Protein AF-A0ABD3DZ85-F1 (afdb_monomer_lite)

InterPro domains:
  IPR044566 Polyamine transporter RMV1-like [PTHR45826] (19-96)

Structure (mmCIF, N/CA/C/O backbone):
data_AF-A0ABD3DZ85-F1
#
_entry.id   AF-A0ABD3DZ85-F1
#
loop_
_atom_site.group_PDB
_atom_site.id
_atom_site.type_symbol
_atom_site.label_atom_id
_atom_site.label_alt_id
_atom_site.label_comp_id
_atom_site.label_asym_id
_atom_site.label_entity_id
_atom_site.label_seq_id
_atom_site.pdbx_PDB_ins_code
_atom_site.Cartn_x
_atom_site.Cartn_y
_atom_site.Cartn_z
_atom_site.occupancy
_atom_site.B_iso_or_equiv
_atom_site.auth_seq_id
_atom_site.auth_comp_id
_atom_site.auth_asym_id
_atom_site.auth_atom_id
_atom_site.pdbx_PDB_model_num
ATOM 1 N N . MET A 1 1 ? -57.535 37.662 74.796 1.00 42.34 1 MET A N 1
ATOM 2 C CA . MET A 1 1 ? -58.144 36.762 73.796 1.00 42.34 1 MET A CA 1
ATOM 3 C C . MET A 1 1 ? -57.932 37.383 72.422 1.00 42.34 1 MET A C 1
ATOM 5 O O . MET A 1 1 ? -58.161 38.574 72.291 1.00 42.34 1 MET A O 1
ATOM 9 N N . ALA A 1 2 ? -57.374 36.579 71.512 1.00 37.69 2 ALA A N 1
ATOM 10 C CA . ALA A 1 2 ? -57.104 36.740 70.076 1.00 37.69 2 ALA A CA 1
ATOM 11 C C . ALA A 1 2 ? -57.145 38.139 69.417 1.00 37.69 2 ALA A C 1
ATOM 13 O O . ALA A 1 2 ? -58.204 38.720 69.203 1.00 37.69 2 ALA A O 1
ATOM 14 N N . THR A 1 3 ? -55.975 38.581 68.951 1.00 53.59 3 THR A N 1
ATOM 15 C CA . THR A 1 3 ? -55.819 39.414 67.754 1.00 53.59 3 THR A CA 1
ATOM 16 C C . THR A 1 3 ? -55.858 38.507 66.517 1.00 53.59 3 THR A C 1
ATOM 18 O O . THR A 1 3 ? -55.179 37.482 66.478 1.00 53.59 3 THR A O 1
ATOM 21 N N . GLN A 1 4 ? -56.628 38.862 65.490 1.00 44.53 4 GLN A N 1
ATOM 22 C CA . GLN A 1 4 ? -56.394 38.353 64.137 1.00 44.53 4 GLN A CA 1
ATOM 23 C C . GLN A 1 4 ? -56.843 39.414 63.128 1.00 44.53 4 GLN A C 1
ATOM 25 O O . GLN A 1 4 ? -58.032 39.653 62.940 1.00 44.53 4 GLN A O 1
ATOM 30 N N . SER A 1 5 ? -55.853 40.104 62.560 1.00 42.78 5 SER A N 1
ATOM 31 C CA . SER A 1 5 ? -55.988 41.032 61.440 1.00 42.78 5 SER A CA 1
ATOM 32 C C . SER A 1 5 ? -55.475 40.306 60.199 1.00 42.78 5 SER A C 1
ATOM 34 O O . SER A 1 5 ? -54.323 39.877 60.168 1.00 42.78 5 SER A O 1
ATOM 36 N N . THR A 1 6 ? -56.362 40.106 59.229 1.00 49.69 6 THR A N 1
ATOM 37 C CA . THR A 1 6 ? -56.131 39.405 57.961 1.00 49.69 6 THR A CA 1
ATOM 38 C C . THR A 1 6 ? -55.256 40.239 57.022 1.00 49.69 6 THR A C 1
ATOM 40 O O . THR A 1 6 ? -55.589 41.387 56.739 1.00 49.69 6 THR A O 1
ATOM 43 N N . ALA A 1 7 ? -54.186 39.644 56.487 1.00 52.22 7 ALA A N 1
ATOM 44 C CA . ALA A 1 7 ? -53.440 40.142 55.327 1.00 52.22 7 ALA A CA 1
ATOM 45 C C . ALA A 1 7 ? -53.555 39.124 54.164 1.00 52.22 7 ALA A C 1
ATOM 47 O O . ALA A 1 7 ? -53.615 37.923 54.446 1.00 52.22 7 ALA A O 1
ATOM 48 N N . PRO A 1 8 ? -53.618 39.550 52.885 1.00 65.00 8 PRO A N 1
ATOM 49 C CA . PRO A 1 8 ? -53.709 38.645 51.735 1.00 65.00 8 PRO A CA 1
ATOM 50 C C . PRO A 1 8 ? -52.338 38.039 51.369 1.00 65.00 8 PRO A C 1
ATOM 52 O O . PRO A 1 8 ? -51.314 38.667 51.639 1.00 65.00 8 PRO A O 1
ATOM 55 N N . PRO A 1 9 ? -52.287 36.856 50.730 1.00 58.72 9 PRO A N 1
ATOM 56 C CA . PRO A 1 9 ? -51.060 36.333 50.137 1.00 58.72 9 PRO A CA 1
ATOM 57 C C . PRO A 1 9 ? -50.706 37.135 48.875 1.00 58.72 9 PRO A C 1
ATOM 59 O O . PRO A 1 9 ? -51.499 37.205 47.939 1.00 58.72 9 PRO A O 1
ATOM 62 N N . GLU A 1 10 ? -49.529 37.761 48.854 1.00 61.19 10 GLU A N 1
ATOM 63 C CA . GLU A 1 10 ? -48.959 38.330 47.632 1.00 61.19 10 GLU A CA 1
ATOM 64 C C . GLU A 1 10 ? -48.542 37.191 46.690 1.00 61.19 10 GLU A C 1
ATOM 66 O O . GLU A 1 10 ? -47.646 36.405 47.008 1.00 61.19 10 GLU A O 1
ATOM 71 N N . ASP A 1 11 ? -49.197 37.097 45.532 1.00 60.84 11 ASP A N 1
ATOM 72 C CA . ASP A 1 11 ? -48.717 36.292 44.412 1.00 60.84 11 ASP A CA 1
ATOM 73 C C . ASP A 1 11 ? -47.367 36.857 43.930 1.00 60.84 11 ASP A C 1
ATOM 75 O O . ASP A 1 11 ? -47.259 38.065 43.687 1.00 60.84 11 ASP A O 1
ATOM 79 N N . PRO A 1 12 ? -46.319 36.030 43.751 1.00 67.50 12 PRO A N 1
ATOM 80 C CA . PRO A 1 12 ? -45.105 36.491 43.098 1.00 67.50 12 PRO A CA 1
ATOM 81 C C . PRO A 1 12 ? -45.432 36.913 41.654 1.00 67.50 12 PRO A C 1
ATOM 83 O O . PRO A 1 12 ? -46.265 36.282 40.996 1.00 67.50 12 PRO A O 1
ATOM 86 N N . PRO A 1 13 ? -44.784 37.970 41.134 1.00 68.38 13 PRO A N 1
ATOM 87 C CA . PRO A 1 13 ? -45.073 38.497 39.807 1.00 68.38 13 PRO A CA 1
ATOM 88 C C . PRO A 1 13 ? -44.915 37.400 38.745 1.00 68.38 13 PRO A C 1
ATOM 90 O O . PRO A 1 13 ? -44.015 36.560 38.868 1.00 68.38 13 PRO A O 1
ATOM 93 N N . PRO A 1 14 ? -45.737 37.402 37.676 1.00 61.22 14 PRO A N 1
ATOM 94 C CA . PRO A 1 14 ? -45.549 36.492 36.560 1.00 61.22 14 PRO A CA 1
ATOM 95 C C . PRO A 1 14 ? -44.162 36.769 35.985 1.00 61.22 14 PRO A C 1
ATOM 97 O O . PRO A 1 14 ? -43.919 37.801 35.360 1.00 61.22 14 PRO A O 1
ATOM 100 N N . THR A 1 15 ? -43.227 35.864 36.271 1.00 57.59 15 THR A N 1
ATOM 101 C CA . THR A 1 15 ? -41.882 35.894 35.712 1.00 57.59 15 THR A CA 1
ATOM 102 C C . THR A 1 15 ? -42.074 35.817 34.212 1.00 57.59 15 THR A C 1
ATOM 104 O O . THR A 1 15 ? -42.469 34.776 33.688 1.00 57.59 15 THR A O 1
ATOM 107 N N . ALA A 1 16 ? -41.890 36.954 33.544 1.00 56.25 16 ALA A N 1
ATOM 108 C CA . ALA A 1 16 ? -41.876 37.052 32.103 1.00 56.25 16 ALA A CA 1
ATOM 109 C C . ALA A 1 16 ? -40.860 36.024 31.599 1.00 56.25 16 ALA A C 1
ATOM 111 O O . ALA A 1 16 ? -39.650 36.220 31.709 1.00 56.25 16 ALA A O 1
ATOM 112 N N . GLY A 1 17 ? -41.368 34.881 31.136 1.00 52.88 17 GLY A N 1
ATOM 113 C CA . GLY A 1 17 ? -40.562 33.854 30.511 1.00 52.88 17 GLY A CA 1
ATOM 114 C C . GLY A 1 17 ? -39.903 34.498 29.308 1.00 52.88 17 GLY A C 1
ATOM 115 O O . GLY A 1 17 ? -40.584 34.857 28.348 1.00 52.88 17 GLY A O 1
ATOM 116 N N . LEU A 1 18 ? -38.589 34.706 29.393 1.00 56.50 18 LEU A N 1
ATOM 117 C CA . LEU A 1 18 ? -37.799 35.115 28.246 1.00 56.50 18 LEU A CA 1
ATOM 118 C C . LEU A 1 18 ? -38.125 34.155 27.094 1.00 56.50 18 LEU A C 1
ATOM 120 O O . LEU A 1 18 ? -38.204 32.945 27.341 1.00 56.50 18 LEU A O 1
ATOM 124 N N . PRO A 1 19 ? -38.294 34.640 25.850 1.00 55.09 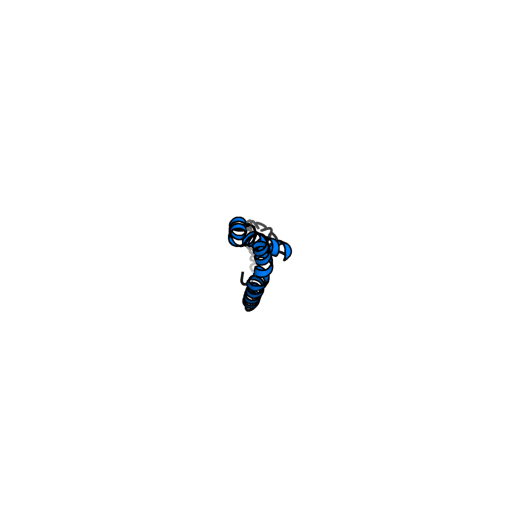19 PRO A N 1
ATOM 125 C CA . PRO A 1 19 ? -38.285 33.759 24.700 1.00 55.09 19 PRO A CA 1
ATOM 126 C C . PRO A 1 19 ? -36.904 33.108 24.670 1.00 55.09 19 PRO A C 1
ATOM 128 O O . PRO A 1 19 ? -35.930 33.661 24.163 1.00 55.09 19 PRO A O 1
ATOM 131 N N . THR A 1 20 ? -36.805 31.929 25.279 1.00 53.81 20 THR A N 1
ATOM 132 C CA . THR A 1 20 ? -35.708 31.015 25.036 1.00 53.81 20 THR A CA 1
ATOM 133 C C . THR A 1 20 ? -35.939 30.585 23.603 1.00 53.81 20 THR A C 1
ATOM 135 O O . THR A 1 20 ? -36.716 29.671 23.337 1.00 53.81 20 THR A O 1
ATOM 138 N N . THR A 1 21 ? -35.346 31.313 22.657 1.00 59.88 21 THR A N 1
ATOM 139 C CA . THR A 1 21 ? -35.151 30.825 21.300 1.00 59.88 21 THR A CA 1
ATOM 140 C C . THR A 1 21 ? -34.269 29.596 21.447 1.00 59.88 21 THR A C 1
ATOM 142 O O . THR A 1 21 ? -33.044 29.665 21.379 1.00 59.88 21 THR A O 1
ATOM 145 N N . THR A 1 22 ? -34.894 28.457 21.741 1.00 60.81 22 THR A N 1
ATOM 146 C CA . THR A 1 22 ? -34.304 27.145 21.570 1.00 60.81 22 THR A CA 1
ATOM 147 C C . THR A 1 22 ? -34.134 27.008 20.070 1.00 60.81 22 THR A C 1
ATOM 149 O O . THR A 1 22 ? -34.997 26.487 19.368 1.00 60.81 22 THR A O 1
ATOM 152 N N . THR A 1 23 ? -33.026 27.541 19.556 1.00 56.53 23 THR A N 1
ATOM 153 C CA . THR A 1 23 ? -32.463 27.091 18.295 1.00 56.53 23 THR A CA 1
ATOM 154 C C . THR A 1 23 ? -32.237 25.608 18.509 1.00 56.53 23 THR A C 1
ATOM 156 O O . THR A 1 23 ? -31.267 25.204 19.151 1.00 56.53 23 THR A O 1
ATOM 159 N N . ALA A 1 24 ? -33.204 24.801 18.077 1.00 59.38 24 ALA A N 1
ATOM 160 C CA . ALA A 1 24 ? -33.074 23.366 18.011 1.00 59.38 24 ALA A CA 1
ATOM 161 C C . ALA A 1 24 ? -31.906 23.106 17.062 1.00 59.38 24 ALA A C 1
ATOM 163 O O . ALA A 1 24 ? -32.064 23.071 15.841 1.00 59.38 24 ALA A O 1
ATOM 164 N N . SER A 1 25 ? -30.703 23.018 17.633 1.00 58.88 25 SER A N 1
ATOM 165 C CA . SER A 1 25 ? -29.539 22.467 16.969 1.00 58.88 25 SER A CA 1
ATOM 166 C C . SER A 1 25 ? -29.958 21.064 16.579 1.00 58.88 25 SER A C 1
ATOM 168 O O . SER A 1 25 ? -30.030 20.158 17.409 1.00 58.88 25 SER A O 1
ATOM 170 N N . THR A 1 26 ? -30.358 20.914 15.320 1.00 58.22 26 THR A N 1
ATOM 171 C CA . THR A 1 26 ? -30.560 19.605 14.731 1.00 58.22 26 THR A CA 1
ATOM 172 C C . THR A 1 26 ? -29.157 19.031 14.688 1.00 58.22 26 THR A C 1
ATOM 174 O O . THR A 1 26 ? -28.373 19.383 13.809 1.00 58.22 26 THR A O 1
ATOM 177 N N . ALA A 1 27 ? -28.793 18.267 15.719 1.00 58.56 27 ALA A N 1
ATOM 178 C CA . ALA A 1 27 ? -27.509 17.604 15.806 1.00 58.56 27 ALA A CA 1
ATOM 179 C C . ALA A 1 27 ? -27.416 16.681 14.591 1.00 58.56 27 ALA A C 1
ATOM 181 O O . ALA A 1 27 ? -27.975 15.585 14.572 1.00 58.56 27 ALA A O 1
ATOM 182 N N . LYS A 1 28 ? -26.782 17.177 13.525 1.00 61.06 28 LYS A N 1
ATOM 183 C CA . LYS A 1 28 ? -26.481 16.407 12.328 1.00 61.06 28 LYS A CA 1
ATOM 184 C C . LYS A 1 28 ? -25.698 15.204 12.824 1.00 61.06 28 LYS A C 1
ATOM 186 O O . LYS A 1 28 ? -24.627 15.389 13.401 1.00 61.06 28 LYS A O 1
ATO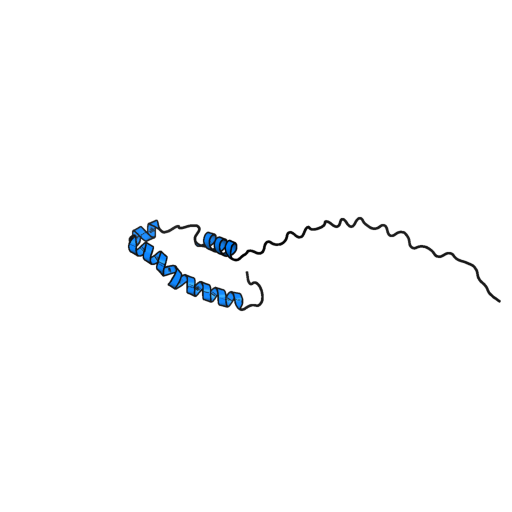M 191 N N . SER A 1 29 ? -26.243 13.997 12.674 1.00 62.88 29 SER A N 1
ATOM 192 C CA . SER A 1 29 ? -25.509 12.793 13.046 1.00 62.88 29 SER A CA 1
ATOM 193 C C . SER A 1 29 ? -24.168 12.856 12.329 1.00 62.88 29 SER A C 1
ATOM 195 O O . SER A 1 29 ? -24.136 12.926 11.097 1.00 62.88 29 SER A O 1
ATOM 197 N N . ALA A 1 30 ? -23.072 12.911 13.083 1.00 66.31 30 ALA A N 1
ATOM 198 C CA . ALA A 1 30 ? -21.752 12.794 12.497 1.00 66.31 30 ALA A CA 1
ATOM 199 C C . ALA A 1 30 ? -21.736 11.447 11.774 1.00 66.31 30 ALA A C 1
ATOM 201 O O . ALA A 1 30 ? -21.824 10.394 12.412 1.00 66.31 30 ALA A O 1
ATOM 202 N N . ASN A 1 31 ? -21.740 11.487 10.441 1.00 74.44 31 ASN A N 1
ATOM 203 C CA . ASN A 1 31 ? -21.643 10.283 9.638 1.00 74.44 31 ASN A CA 1
ATOM 204 C C . ASN A 1 31 ? -20.308 9.650 10.008 1.00 74.44 31 ASN A C 1
ATOM 206 O O . ASN A 1 31 ? -19.252 10.207 9.715 1.00 74.44 31 ASN A O 1
ATOM 210 N N . LYS A 1 32 ? -20.365 8.530 10.730 1.00 76.00 32 LYS A N 1
ATOM 211 C CA . LYS A 1 32 ? -19.174 7.762 11.069 1.00 76.00 32 LYS A CA 1
ATOM 212 C C . LYS A 1 32 ? -18.553 7.347 9.739 1.00 76.00 32 LYS A C 1
ATOM 214 O O . LYS A 1 32 ? -19.239 6.733 8.921 1.00 76.00 32 LYS A O 1
ATOM 219 N N . LEU A 1 33 ? -17.296 7.719 9.510 1.00 78.44 33 LEU A N 1
ATOM 220 C CA . LEU A 1 33 ? -16.529 7.203 8.382 1.00 78.44 33 LEU A CA 1
ATOM 221 C C . LEU A 1 33 ? -16.467 5.687 8.543 1.00 78.44 33 LEU A C 1
ATOM 223 O O . LEU A 1 33 ? -15.831 5.167 9.458 1.00 78.44 33 LEU A O 1
ATOM 227 N N . THR A 1 34 ? -17.228 4.983 7.711 1.00 85.25 34 THR A N 1
ATOM 228 C CA . THR A 1 34 ? -17.207 3.526 7.682 1.00 85.25 34 THR A CA 1
ATOM 229 C C . THR A 1 34 ? -15.913 3.060 7.010 1.00 85.25 34 THR A C 1
ATOM 231 O O . THR A 1 34 ? -15.256 3.816 6.293 1.00 85.25 34 THR A O 1
ATOM 234 N N . LEU A 1 35 ? -15.525 1.808 7.253 1.00 86.00 35 LEU A N 1
ATOM 235 C CA . LEU A 1 35 ? -14.248 1.252 6.792 1.00 86.00 35 LEU A CA 1
ATOM 236 C C . LEU A 1 35 ? -14.013 1.455 5.284 1.00 86.00 35 LEU A C 1
ATOM 238 O O . LEU A 1 35 ? -12.919 1.806 4.864 1.00 86.00 35 LEU A O 1
ATOM 242 N N . ILE A 1 36 ? -15.054 1.268 4.472 1.00 90.62 36 ILE A N 1
ATOM 243 C CA . ILE A 1 36 ? -14.971 1.357 3.010 1.00 90.62 36 ILE A CA 1
ATOM 244 C C . ILE A 1 36 ? -14.599 2.777 2.532 1.00 90.62 36 ILE A C 1
ATOM 246 O O . ILE A 1 36 ? -13.578 2.913 1.859 1.00 90.62 36 ILE A O 1
ATOM 250 N N . PRO A 1 37 ? -15.351 3.848 2.863 1.00 87.31 37 PRO A N 1
ATOM 251 C CA . PRO A 1 37 ? -14.967 5.209 2.495 1.00 87.31 37 PRO A CA 1
ATOM 252 C C . PRO A 1 37 ? -13.641 5.650 3.124 1.00 87.31 37 PRO A C 1
ATOM 254 O O . PRO A 1 37 ? -12.931 6.423 2.492 1.00 87.31 37 PRO A O 1
ATOM 257 N N . LEU A 1 38 ? -13.265 5.131 4.300 1.00 88.50 38 LEU A N 1
ATOM 258 C CA . LEU A 1 38 ? -11.944 5.372 4.888 1.00 88.50 38 LEU A CA 1
ATOM 259 C C . LEU A 1 38 ? -10.812 4.789 4.022 1.00 88.50 38 LEU A C 1
ATOM 261 O O . LEU A 1 38 ? -9.864 5.503 3.709 1.00 88.50 38 LEU A O 1
ATOM 265 N N . ILE A 1 39 ? -10.934 3.533 3.574 1.00 88.94 39 ILE A N 1
ATOM 266 C CA . ILE A 1 39 ? -9.957 2.893 2.674 1.00 88.94 39 ILE A CA 1
ATOM 267 C C . ILE A 1 39 ? -9.836 3.676 1.363 1.00 88.94 39 ILE A C 1
ATOM 269 O O . ILE A 1 39 ? -8.725 3.926 0.902 1.00 88.94 39 ILE A O 1
ATOM 273 N N . PHE A 1 40 ? -10.959 4.094 0.771 1.00 89.19 40 PHE A N 1
ATOM 274 C CA . PHE A 1 40 ? -10.937 4.881 -0.463 1.00 89.19 40 PHE A CA 1
ATOM 275 C C . PHE A 1 40 ? -10.265 6.241 -0.282 1.00 89.19 40 PHE A C 1
ATOM 277 O O . PHE A 1 40 ? -9.538 6.665 -1.176 1.00 89.19 40 PHE A O 1
ATOM 284 N N . LEU A 1 41 ? -10.478 6.907 0.856 1.00 90.00 41 LEU A N 1
ATOM 285 C CA . LEU A 1 41 ? -9.839 8.187 1.147 1.00 90.00 41 LEU A CA 1
ATOM 286 C C . LEU A 1 41 ? -8.317 8.031 1.244 1.00 90.00 41 LEU A C 1
ATOM 288 O O . LEU A 1 41 ? -7.590 8.767 0.586 1.00 90.00 41 LEU A O 1
ATOM 292 N N . ILE A 1 42 ? -7.853 7.030 2.000 1.00 87.25 42 ILE A N 1
ATOM 293 C CA . ILE A 1 42 ? -6.424 6.728 2.172 1.00 87.25 42 ILE A CA 1
ATOM 294 C C . ILE A 1 42 ? -5.795 6.342 0.825 1.00 87.25 42 ILE A C 1
ATOM 296 O O . ILE A 1 42 ? -4.739 6.853 0.462 1.00 87.25 42 ILE A O 1
ATOM 300 N N . TYR A 1 43 ? -6.458 5.488 0.038 1.00 84.81 43 TYR A N 1
ATOM 301 C CA . TYR A 1 43 ? -5.979 5.095 -1.290 1.00 84.81 43 TYR A CA 1
ATOM 302 C C . TYR A 1 43 ? -5.899 6.282 -2.252 1.00 84.81 43 TYR A C 1
ATOM 304 O O . TYR A 1 43 ? -4.916 6.422 -2.969 1.00 84.81 43 TYR A O 1
ATOM 312 N N . PHE A 1 44 ? -6.916 7.143 -2.296 1.00 84.31 44 PHE A N 1
ATOM 313 C CA . PHE A 1 44 ? -6.922 8.277 -3.219 1.00 84.31 44 PHE A CA 1
ATOM 314 C C . PHE A 1 44 ? -5.895 9.342 -2.823 1.00 84.31 44 PHE A C 1
ATOM 316 O O . PHE A 1 44 ? -5.351 10.018 -3.692 1.00 84.31 44 PHE A O 1
ATOM 323 N N . GLU A 1 45 ? -5.588 9.474 -1.535 1.00 85.38 45 GLU A N 1
ATOM 324 C CA . GLU A 1 45 ? -4.534 10.376 -1.083 1.00 85.38 45 GLU A CA 1
ATOM 325 C C . GLU A 1 45 ? -3.135 9.843 -1.431 1.00 85.38 45 GLU A C 1
ATOM 327 O O . GLU A 1 45 ? -2.325 10.568 -2.006 1.00 85.38 45 GLU A O 1
ATOM 332 N N . VAL A 1 46 ? -2.873 8.559 -1.155 1.00 79.75 46 VAL A N 1
ATOM 333 C CA . VAL A 1 46 ? -1.546 7.940 -1.327 1.00 79.75 46 VAL A CA 1
ATOM 334 C C . VAL A 1 46 ? -1.269 7.527 -2.778 1.00 79.75 46 VAL A C 1
ATOM 336 O O . VAL A 1 46 ? -0.156 7.692 -3.269 1.00 79.75 46 VAL A O 1
ATOM 339 N N . ALA A 1 47 ? -2.269 6.992 -3.480 1.00 78.19 47 ALA A N 1
ATOM 340 C CA . ALA A 1 47 ? -2.144 6.419 -4.823 1.00 78.19 47 ALA A CA 1
ATOM 341 C C . ALA A 1 47 ? -2.924 7.185 -5.904 1.00 78.19 47 ALA A C 1
ATOM 343 O O . ALA A 1 47 ? -2.815 6.853 -7.084 1.00 78.19 47 ALA A O 1
ATOM 344 N N . GLY A 1 48 ? -3.693 8.226 -5.556 1.00 72.88 48 GLY A N 1
ATOM 345 C CA . GLY A 1 48 ? -4.513 8.974 -6.522 1.00 72.88 48 GLY A CA 1
ATOM 346 C C . GLY A 1 48 ? -3.719 9.779 -7.552 1.00 72.88 48 GLY A C 1
ATOM 347 O O . GLY A 1 48 ? -4.309 10.429 -8.414 1.00 72.88 48 GLY A O 1
ATOM 348 N N . ARG A 1 49 ? -2.385 9.753 -7.481 1.00 75.06 49 ARG A N 1
ATOM 349 C CA . ARG A 1 49 ? -1.491 10.447 -8.405 1.00 75.06 49 ARG A CA 1
ATOM 350 C C . ARG A 1 49 ? -0.316 9.534 -8.778 1.00 75.06 49 ARG A C 1
ATOM 352 O O . ARG A 1 49 ? 0.741 9.653 -8.161 1.00 75.06 49 ARG A O 1
ATOM 359 N N . PRO A 1 50 ? -0.471 8.635 -9.765 1.00 73.31 50 PRO A N 1
ATOM 360 C CA . PRO A 1 50 ? 0.665 7.928 -10.339 1.00 73.31 50 PRO A CA 1
ATOM 361 C C . PRO A 1 50 ? 1.501 8.952 -11.115 1.00 73.31 50 PRO A C 1
ATOM 363 O O . PRO A 1 50 ? 1.159 9.375 -12.212 1.00 73.31 50 PRO A O 1
ATOM 366 N N . PHE A 1 51 ? 2.527 9.475 -10.451 1.00 73.81 51 PHE A N 1
ATOM 367 C CA . PHE A 1 51 ? 3.590 10.252 -11.069 1.00 73.81 51 PHE A CA 1
ATOM 368 C C . PHE A 1 51 ? 4.862 9.443 -10.876 1.00 73.81 51 PHE A C 1
ATOM 370 O O . PHE A 1 51 ? 5.384 9.365 -9.765 1.00 73.81 51 PHE A O 1
ATOM 377 N N . GLY A 1 52 ? 5.362 8.830 -11.943 1.00 79.00 52 GLY A N 1
ATOM 378 C CA . GLY A 1 52 ? 6.647 8.134 -11.897 1.00 79.00 52 GLY A CA 1
ATOM 379 C C . GLY A 1 52 ? 6.698 6.818 -12.658 1.00 79.00 52 GLY A C 1
ATOM 380 O O . GLY A 1 52 ? 7.773 6.233 -12.759 1.00 79.00 52 GLY A O 1
ATOM 381 N N . GLU A 1 53 ? 5.590 6.355 -13.231 1.00 82.81 53 GLU A N 1
ATOM 382 C CA . GLU A 1 53 ? 5.567 5.148 -14.053 1.00 82.81 53 GLU A CA 1
ATOM 383 C C . GLU A 1 53 ? 6.424 5.296 -15.316 1.00 82.81 53 GLU A C 1
ATOM 385 O O . GLU A 1 53 ? 7.183 4.389 -15.650 1.00 82.81 53 GLU A O 1
ATOM 390 N N . GLU A 1 54 ? 6.384 6.456 -15.972 1.00 87.75 54 GLU A N 1
ATOM 391 C CA . GLU A 1 54 ? 7.169 6.737 -17.178 1.00 87.75 54 GLU A CA 1
ATOM 392 C C . GLU A 1 54 ? 8.680 6.721 -16.904 1.00 87.75 54 GLU A C 1
ATOM 394 O O . GLU A 1 54 ? 9.389 5.960 -17.573 1.00 87.75 54 GLU A O 1
ATOM 399 N N . PRO A 1 55 ? 9.210 7.454 -15.900 1.00 87.31 55 PRO A N 1
ATOM 400 C CA . PRO A 1 55 ? 10.628 7.357 -15.569 1.00 87.31 55 PRO A CA 1
ATOM 401 C C . PRO A 1 55 ? 11.021 5.983 -15.002 1.00 87.31 55 PRO A C 1
ATOM 403 O O . PRO A 1 55 ? 12.131 5.526 -15.273 1.00 87.31 55 PRO A O 1
ATOM 406 N N . ALA A 1 56 ? 10.143 5.284 -14.272 1.00 87.38 56 ALA A N 1
ATOM 407 C CA . ALA A 1 56 ? 10.437 3.945 -13.751 1.00 87.38 56 ALA A CA 1
ATOM 408 C C . ALA A 1 56 ? 10.598 2.906 -14.874 1.00 87.38 56 ALA A C 1
ATOM 410 O O . ALA A 1 56 ? 11.556 2.129 -14.874 1.00 87.38 56 ALA A O 1
ATOM 411 N N . VAL A 1 57 ? 9.701 2.919 -15.863 1.00 90.94 57 VAL A N 1
ATOM 412 C CA . VAL A 1 57 ? 9.784 2.041 -17.038 1.00 90.94 57 VAL A CA 1
ATOM 413 C C . VAL A 1 57 ? 10.978 2.413 -17.912 1.00 90.94 57 VAL A C 1
ATOM 415 O O . VAL A 1 57 ? 11.656 1.518 -18.412 1.00 90.94 57 VAL A O 1
ATOM 418 N N . GLN A 1 58 ? 11.283 3.703 -18.068 1.00 92.19 58 GLN A N 1
ATOM 419 C CA . GLN A 1 58 ? 12.451 4.141 -18.831 1.00 92.19 58 GLN A CA 1
ATOM 420 C C . GLN A 1 58 ? 13.775 3.705 -18.179 1.00 92.19 58 GLN A C 1
ATOM 422 O O . GLN A 1 58 ? 14.714 3.356 -18.892 1.00 92.19 58 GLN A O 1
ATOM 427 N N . ALA A 1 59 ? 13.858 3.703 -16.846 1.00 92.00 59 ALA A N 1
ATOM 428 C CA . ALA A 1 59 ? 15.075 3.349 -16.116 1.00 92.00 59 ALA A CA 1
ATOM 429 C C . ALA A 1 59 ? 15.297 1.832 -15.983 1.00 92.00 59 ALA A C 1
ATOM 431 O O . ALA A 1 59 ? 16.425 1.367 -16.132 1.00 92.00 59 ALA A O 1
ATOM 432 N N . ALA A 1 60 ? 14.245 1.062 -15.688 1.00 91.19 60 ALA A N 1
ATOM 433 C CA . ALA A 1 60 ? 14.353 -0.368 -15.373 1.00 91.19 60 ALA A CA 1
ATOM 434 C C . ALA A 1 60 ? 13.772 -1.293 -16.457 1.00 91.19 60 ALA A C 1
ATOM 436 O O . ALA A 1 60 ? 14.012 -2.498 -16.436 1.00 91.19 60 ALA A O 1
ATOM 437 N N . GLY A 1 61 ? 13.016 -0.758 -17.414 1.00 92.06 61 GLY A N 1
ATOM 438 C CA . GLY A 1 61 ? 12.251 -1.529 -18.390 1.00 92.06 61 GLY A CA 1
ATOM 439 C C . GLY A 1 61 ? 10.874 -1.977 -17.863 1.00 92.06 61 GLY A C 1
ATOM 440 O O . GLY A 1 61 ? 10.644 -2.016 -16.651 1.00 92.06 61 GLY A O 1
ATOM 441 N N . PRO A 1 62 ? 9.936 -2.356 -18.756 1.00 91.69 62 PRO A N 1
ATOM 442 C CA . PRO A 1 62 ? 8.537 -2.607 -18.386 1.00 91.69 62 PRO A CA 1
ATOM 443 C C . PRO A 1 62 ? 8.351 -3.739 -17.369 1.00 91.69 62 PRO A C 1
ATOM 445 O O . PRO A 1 62 ? 7.558 -3.620 -16.438 1.00 91.69 62 PRO A O 1
ATOM 448 N N . LEU A 1 63 ? 9.099 -4.836 -17.529 1.00 93.12 63 LEU A N 1
ATOM 449 C CA . LEU A 1 63 ? 8.952 -6.023 -16.685 1.00 93.12 63 LEU A CA 1
ATOM 450 C C . LEU A 1 63 ? 9.400 -5.757 -15.242 1.00 93.12 63 LEU A C 1
ATOM 452 O O . LEU A 1 63 ? 8.695 -6.117 -14.303 1.00 93.12 63 LEU A O 1
ATOM 456 N N . PHE A 1 64 ? 10.539 -5.087 -15.063 1.00 92.25 64 PHE A N 1
ATOM 457 C CA . PHE A 1 64 ? 11.054 -4.754 -13.737 1.00 92.25 6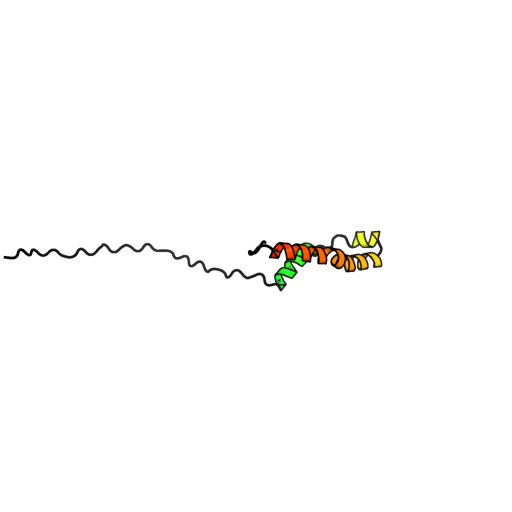4 PHE A CA 1
ATOM 458 C C . PHE A 1 64 ? 10.257 -3.637 -13.063 1.00 92.25 64 PHE A C 1
ATOM 460 O O . PHE A 1 64 ? 10.077 -3.689 -11.850 1.00 92.25 64 PHE A O 1
ATOM 467 N N . ALA A 1 65 ? 9.721 -2.679 -13.827 1.00 91.50 65 ALA A N 1
ATOM 468 C CA . ALA A 1 65 ? 8.833 -1.653 -13.287 1.00 91.50 65 ALA A CA 1
ATOM 469 C C . ALA A 1 65 ? 7.563 -2.275 -12.684 1.00 91.50 65 ALA A C 1
ATOM 471 O O . ALA A 1 65 ? 7.255 -2.026 -11.521 1.00 91.50 65 ALA A O 1
ATOM 472 N N . ILE A 1 66 ? 6.871 -3.148 -13.427 1.00 91.75 66 ILE A N 1
ATOM 473 C CA . ILE A 1 66 ? 5.664 -3.837 -12.937 1.00 91.75 66 ILE A CA 1
ATOM 474 C C . ILE A 1 66 ? 5.989 -4.714 -11.725 1.00 91.75 66 ILE A C 1
ATOM 476 O O . ILE A 1 66 ? 5.265 -4.695 -10.731 1.00 91.75 66 ILE A O 1
ATOM 480 N N . LEU A 1 67 ? 7.089 -5.467 -11.787 1.00 93.81 67 LEU A N 1
ATOM 481 C CA . LEU A 1 67 ? 7.500 -6.331 -10.685 1.00 93.81 67 LEU A CA 1
ATOM 482 C C . LEU A 1 67 ? 7.830 -5.522 -9.421 1.00 93.81 67 LEU A C 1
ATOM 484 O O . LEU A 1 67 ? 7.438 -5.914 -8.325 1.00 93.81 67 LEU A O 1
ATOM 488 N N . GLY A 1 68 ? 8.491 -4.372 -9.578 1.00 90.56 68 GLY A N 1
ATOM 489 C CA . GLY A 1 68 ? 8.755 -3.419 -8.505 1.00 90.56 68 GLY A CA 1
ATOM 490 C C . GLY A 1 68 ? 7.464 -2.888 -7.891 1.00 90.56 68 GLY A C 1
ATOM 491 O O . GLY A 1 68 ? 7.272 -3.033 -6.691 1.00 90.56 68 GLY A O 1
ATOM 492 N N . PHE A 1 69 ? 6.538 -2.371 -8.704 1.00 87.88 69 PHE A N 1
ATOM 493 C CA . PHE A 1 69 ? 5.236 -1.888 -8.229 1.00 87.88 69 PHE A CA 1
ATOM 494 C C . PHE A 1 69 ? 4.420 -2.955 -7.500 1.00 87.88 69 PHE A C 1
ATOM 496 O O . PHE A 1 69 ? 3.672 -2.624 -6.584 1.00 87.88 69 PHE A O 1
ATOM 503 N N . LEU A 1 70 ? 4.561 -4.225 -7.883 1.00 90.50 70 LEU A N 1
ATOM 504 C CA . LEU A 1 70 ? 3.823 -5.308 -7.252 1.00 90.50 70 LEU A CA 1
ATOM 505 C C . LEU A 1 70 ? 4.476 -5.774 -5.952 1.00 90.50 70 LEU A C 1
ATOM 507 O O . LEU A 1 70 ? 3.772 -5.977 -4.977 1.00 90.50 70 LEU A O 1
ATOM 511 N N . ILE A 1 71 ? 5.799 -5.942 -5.913 1.00 92.81 71 ILE A N 1
ATOM 512 C CA . ILE A 1 71 ? 6.506 -6.503 -4.750 1.00 92.81 71 ILE A CA 1
ATOM 513 C C . ILE A 1 71 ? 6.759 -5.44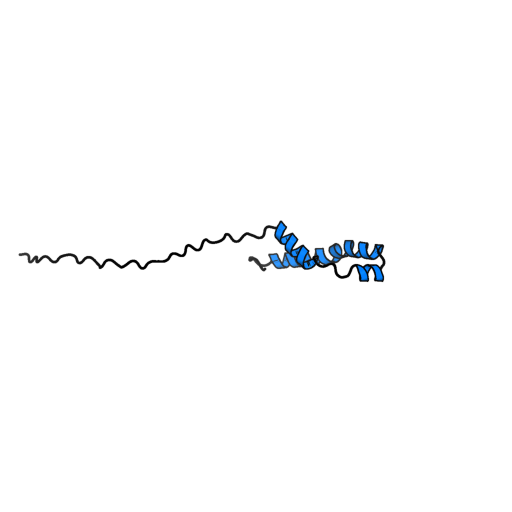7 -3.667 1.00 92.81 71 ILE A C 1
ATOM 515 O O . ILE A 1 71 ? 6.621 -5.730 -2.475 1.00 92.81 71 ILE A O 1
ATOM 519 N N . PHE A 1 72 ? 7.119 -4.229 -4.069 1.00 89.81 72 PHE A N 1
ATOM 520 C CA . PHE A 1 72 ? 7.474 -3.129 -3.174 1.00 89.81 72 PHE A CA 1
ATOM 521 C C . PHE A 1 72 ? 6.441 -2.840 -2.066 1.00 89.81 72 PHE A C 1
ATOM 523 O O . PHE A 1 72 ? 6.853 -2.786 -0.904 1.00 89.81 72 PHE A O 1
ATOM 530 N N . PRO A 1 73 ? 5.120 -2.733 -2.334 1.00 86.94 73 PRO A N 1
ATOM 531 C CA . PRO A 1 73 ? 4.139 -2.461 -1.280 1.00 86.94 73 PRO A CA 1
ATOM 532 C C . PRO A 1 73 ? 4.046 -3.577 -0.227 1.00 86.94 73 PRO A C 1
ATOM 534 O O . PRO A 1 73 ? 3.747 -3.297 0.932 1.00 86.94 73 PRO A O 1
ATOM 537 N N . PHE A 1 74 ? 4.341 -4.833 -0.575 1.00 88.38 74 PHE A N 1
ATOM 538 C CA . PHE A 1 74 ? 4.310 -5.931 0.399 1.00 88.38 74 PHE A CA 1
ATOM 539 C C . PHE A 1 74 ? 5.544 -5.963 1.294 1.00 88.38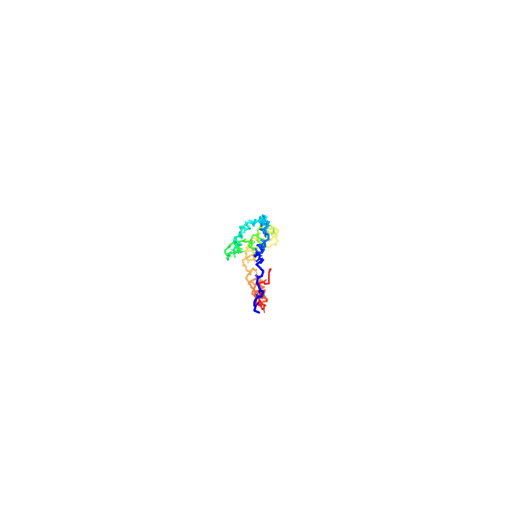 74 PHE A C 1
ATOM 541 O O . PHE A 1 74 ? 5.437 -6.316 2.464 1.00 88.38 74 PHE A O 1
ATOM 548 N N . ILE A 1 75 ? 6.712 -5.608 0.755 1.00 91.38 75 ILE A N 1
ATOM 549 C CA . ILE A 1 75 ? 7.962 -5.612 1.524 1.00 91.38 75 ILE A CA 1
ATOM 550 C C . ILE A 1 75 ? 8.076 -4.357 2.393 1.00 91.38 75 ILE A C 1
ATOM 552 O O . ILE A 1 75 ? 8.601 -4.436 3.499 1.00 91.38 75 ILE A O 1
ATOM 556 N N . TRP A 1 76 ? 7.588 -3.212 1.910 1.00 86.25 76 TRP A N 1
ATOM 557 C CA . TRP A 1 76 ? 7.741 -1.929 2.594 1.00 86.25 76 TRP A CA 1
ATOM 558 C C . TRP A 1 76 ? 6.460 -1.471 3.300 1.00 86.25 76 TRP A C 1
ATOM 560 O O . TRP A 1 76 ? 6.455 -1.302 4.518 1.00 86.25 76 TRP A O 1
ATOM 570 N N . SER A 1 77 ? 5.355 -1.312 2.563 1.00 85.44 77 SER A N 1
ATOM 571 C CA . SER A 1 77 ? 4.138 -0.680 3.095 1.00 85.44 77 SER A CA 1
ATOM 572 C C . SER A 1 77 ? 3.369 -1.558 4.082 1.00 85.44 77 SER A C 1
ATOM 574 O O . SER A 1 77 ? 2.828 -1.037 5.050 1.00 85.44 77 SER A O 1
ATOM 576 N N . VAL A 1 78 ? 3.308 -2.880 3.882 1.00 87.69 78 VAL A N 1
ATOM 577 C CA . VAL A 1 78 ? 2.586 -3.777 4.809 1.00 87.69 78 VAL A CA 1
ATOM 578 C C . VAL A 1 78 ? 3.234 -3.801 6.203 1.00 87.69 78 VAL A C 1
ATOM 580 O O . VAL A 1 78 ? 2.511 -3.595 7.180 1.00 87.69 78 VAL A O 1
ATOM 583 N N . PRO A 1 79 ? 4.562 -3.990 6.345 1.00 86.12 79 PRO A N 1
ATOM 584 C CA . PRO A 1 79 ? 5.212 -3.901 7.651 1.00 86.12 79 PRO A CA 1
ATOM 585 C C . PRO A 1 79 ? 5.089 -2.516 8.294 1.00 86.12 79 PRO A C 1
ATOM 587 O O . PRO A 1 79 ? 4.799 -2.426 9.485 1.00 86.12 79 PRO A O 1
ATOM 590 N N . GLU A 1 80 ? 5.252 -1.439 7.520 1.00 86.88 80 GLU A N 1
ATOM 591 C CA . GLU A 1 80 ? 5.101 -0.064 8.013 1.00 86.88 80 GLU A CA 1
ATOM 592 C C . GLU A 1 80 ? 3.678 0.210 8.527 1.00 86.88 80 GLU A C 1
ATOM 594 O O . GLU A 1 80 ? 3.502 0.778 9.610 1.00 86.88 80 GLU A O 1
ATOM 599 N N . ALA A 1 81 ? 2.659 -0.241 7.790 1.00 86.62 81 ALA A N 1
ATOM 600 C CA . ALA A 1 81 ? 1.260 -0.091 8.170 1.00 86.62 81 ALA A CA 1
ATOM 601 C C . ALA A 1 81 ? 0.926 -0.884 9.438 1.00 86.62 81 ALA A C 1
ATOM 603 O O . ALA A 1 81 ? 0.187 -0.384 10.279 1.00 86.62 81 ALA A O 1
ATOM 604 N N . LEU A 1 82 ? 1.488 -2.085 9.608 1.00 86.31 82 LEU A N 1
ATOM 605 C CA . LEU A 1 82 ? 1.319 -2.878 10.827 1.00 86.31 82 LEU A CA 1
ATOM 606 C C . LEU A 1 82 ? 1.956 -2.187 12.031 1.00 86.31 82 LEU A C 1
ATOM 608 O O . LEU A 1 82 ? 1.303 -2.040 13.054 1.00 86.31 82 LEU A O 1
ATOM 612 N N . ILE A 1 83 ? 3.188 -1.693 11.903 1.00 89.31 83 ILE A N 1
ATOM 613 C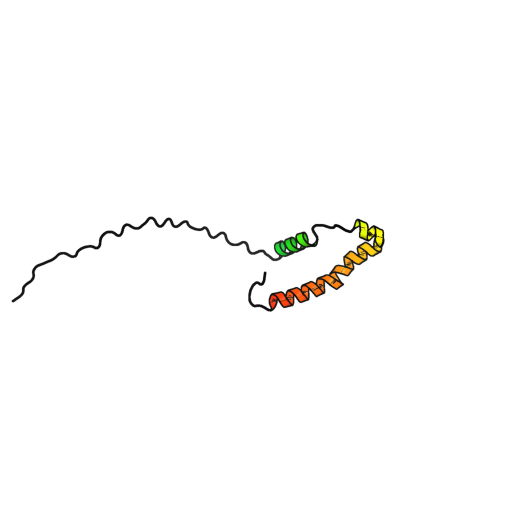 CA . ILE A 1 83 ? 3.863 -0.965 12.988 1.00 89.31 83 ILE A CA 1
ATOM 614 C C . ILE A 1 83 ? 3.077 0.300 13.360 1.00 89.31 83 ILE A C 1
ATOM 616 O O . ILE A 1 83 ? 2.854 0.575 14.538 1.00 89.31 83 ILE A O 1
ATOM 620 N N . THR A 1 84 ? 2.613 1.049 12.359 1.00 86.44 84 THR A N 1
ATOM 621 C CA . THR A 1 84 ? 1.775 2.238 12.562 1.00 86.44 84 THR A CA 1
ATOM 622 C C . THR A 1 84 ? 0.442 1.879 13.214 1.00 86.44 84 THR A C 1
ATOM 624 O O . THR A 1 84 ? -0.008 2.590 14.111 1.00 86.44 84 THR A O 1
ATOM 627 N N . ALA A 1 85 ? -0.174 0.765 12.813 1.00 85.06 85 ALA A N 1
ATOM 628 C CA . ALA A 1 85 ? -1.401 0.272 13.419 1.00 85.06 85 ALA A CA 1
ATOM 629 C C . ALA A 1 85 ? -1.177 -0.077 14.894 1.00 85.06 85 ALA A C 1
ATOM 631 O O . ALA A 1 85 ? -1.899 0.450 15.731 1.00 85.06 85 ALA A O 1
ATOM 632 N N . GLU A 1 86 ? -0.150 -0.866 15.226 1.00 82.88 86 GLU A N 1
ATOM 633 C CA . GLU A 1 86 ? 0.204 -1.238 16.606 1.00 82.88 86 GLU A CA 1
ATOM 634 C C . GLU A 1 86 ? 0.388 -0.001 17.500 1.00 82.88 86 GLU A C 1
ATOM 636 O O . GLU A 1 86 ? -0.162 0.071 18.601 1.00 82.88 86 GLU A O 1
ATOM 641 N N . LEU A 1 87 ? 1.088 1.023 17.000 1.00 80.38 87 LEU A N 1
ATOM 642 C CA . LEU A 1 87 ? 1.281 2.287 17.714 1.00 80.38 87 LEU A CA 1
ATOM 643 C C . LEU A 1 87 ? -0.008 3.118 17.822 1.00 80.38 87 LEU A C 1
ATOM 645 O O . LEU A 1 87 ? -0.228 3.766 18.844 1.00 80.38 87 LEU A O 1
ATOM 649 N N . SER A 1 88 ? -0.877 3.084 16.809 1.00 73.50 88 SER A N 1
ATOM 650 C CA . SER A 1 88 ? -2.168 3.784 16.811 1.00 73.50 88 SER A CA 1
ATOM 651 C C . SER A 1 88 ? -3.170 3.164 17.797 1.00 73.50 88 SER A C 1
ATOM 653 O O . SER A 1 88 ? -3.953 3.897 18.399 1.00 73.50 88 SER A O 1
ATOM 655 N N . THR A 1 89 ? -3.119 1.844 18.042 1.00 71.38 89 THR A N 1
ATOM 656 C CA . THR A 1 89 ? -3.977 1.181 19.052 1.00 71.38 89 THR A CA 1
ATOM 657 C C . THR A 1 89 ? -3.439 1.283 20.484 1.00 71.38 89 THR A C 1
ATOM 659 O O . THR A 1 89 ? -4.183 1.055 21.438 1.00 71.38 89 THR A O 1
ATOM 662 N N . ALA A 1 90 ? -2.164 1.651 20.659 1.00 72.50 90 ALA A N 1
ATOM 663 C CA . ALA A 1 90 ? -1.493 1.649 21.961 1.00 72.50 90 ALA A CA 1
ATOM 664 C C . ALA A 1 90 ? -2.099 2.630 22.985 1.00 72.50 90 ALA A C 1
ATOM 666 O O . ALA A 1 90 ? -1.894 2.462 24.189 1.00 72.50 90 ALA A O 1
ATOM 667 N N . PHE A 1 91 ? -2.864 3.631 22.537 1.00 66.69 91 PHE A N 1
ATOM 668 C CA . PHE A 1 91 ? -3.564 4.568 23.411 1.00 66.69 91 PHE A CA 1
ATOM 669 C C . PHE A 1 91 ? -5.083 4.349 23.354 1.00 66.69 91 PHE A C 1
ATOM 671 O O . PHE A 1 91 ? -5.659 4.324 22.266 1.00 66.69 91 PHE A O 1
ATOM 678 N N . PRO A 1 92 ? -5.773 4.231 24.508 1.00 56.22 92 PRO A N 1
ATOM 679 C CA . PRO A 1 92 ? -7.226 4.130 24.552 1.00 56.22 92 PRO A CA 1
ATOM 680 C C . PRO A 1 92 ? -7.845 5.503 24.255 1.00 56.22 92 PRO A C 1
ATOM 682 O O . PRO A 1 92 ? -8.182 6.277 25.147 1.00 56.22 92 PRO A O 1
ATOM 685 N N . GLY A 1 93 ? -7.952 5.823 22.972 1.00 62.44 93 GLY A N 1
ATOM 686 C CA . GLY A 1 93 ? -8.508 7.062 22.446 1.00 62.44 93 GLY A CA 1
ATOM 687 C C . GLY A 1 93 ? -8.168 7.167 20.967 1.00 62.44 93 GLY A C 1
ATOM 688 O O . GLY A 1 93 ? -7.059 6.825 20.579 1.00 62.44 93 GLY A O 1
ATOM 689 N N . ASN A 1 94 ? -9.124 7.594 20.138 1.00 61.91 94 ASN A N 1
ATOM 690 C CA . ASN A 1 94 ? -8.936 7.737 18.693 1.00 61.91 94 ASN A CA 1
ATOM 691 C C . ASN A 1 94 ? -7.811 8.751 18.411 1.00 61.91 94 ASN A C 1
ATOM 693 O O . ASN A 1 94 ? -8.062 9.953 18.375 1.00 61.91 94 ASN A O 1
ATOM 697 N N . GLY A 1 95 ? -6.574 8.264 18.288 1.00 60.72 95 GLY A N 1
ATOM 698 C CA . GLY A 1 95 ? -5.378 9.038 17.976 1.00 60.72 95 GLY A CA 1
ATOM 699 C C . GLY A 1 95 ? -5.294 9.283 16.478 1.00 60.72 95 GLY A C 1
ATOM 700 O O . GLY A 1 95 ? -4.490 8.659 15.792 1.00 60.72 95 GLY A O 1
ATOM 701 N N . GLY A 1 96 ? -6.182 10.146 15.996 1.00 50.50 96 GLY A N 1
ATOM 702 C CA . GLY A 1 96 ? -6.266 10.658 14.633 1.00 50.50 96 GLY A CA 1
ATOM 703 C C . GLY A 1 96 ? -6.976 11.997 14.659 1.00 50.50 96 GLY A C 1
ATOM 704 O O . GLY A 1 96 ? -8.019 12.068 15.352 1.00 50.50 96 GLY A O 1
#

Foldseek 3Di:
DDDDDDDDDDDDPDPPPDPPPPPVPPPPPPPPCDPVNVVVVVCCVPPVDPDCLVVLCVVPNDVVSVVCVVVVCVVPVVVVVVVVVVVCVPDPDRPD

pLDDT: mean 74.9, std 15.18, range [37.69, 93.81]

Secondary structure (DSSP, 8-state):
----------PPP---------------------HHHHHHHHHHHHHS---SHHHHHHHH-HHHHHHHHHHHIIIIIHHHHHHHHHHHHSSSS---

Sequence (96 aa):
MATQSTAPPEDPPPTAGLPTTTTASTAKSANKLTLIPLIFLIYFEVAGRPFGEEPAVQAAGPLFAILGFLIFPFIWSVPEALITAELSTAFPGNGG

Radius of gyration: 34.56 Å; chains: 1; bounding box: 73×48×93 Å

Organism: NCBI:txid1961234